Protein AF-A0A7U2IC81-F1 (afdb_monomer_lite)

Sequence (81 aa):
MDEAFKTAKGKGTKFIEDNIQRLKDEYTTQKAKDAAKDDTKKKDNDRKNIAEFRKAREDIEKILVDLEKTWSESKNWNKPW

Radius of gyration: 18.24 Å; chains: 1; bounding box: 38×20×51 Å

Secondary structure (DSSP, 8-state):
-HHHHHHHHHHHHHHHHHHHHHHHHHHTSHHHHHHTS--TTS-HHHHHHHHHHHHHHHHHHHHHHHHHHHHHHHTTPPP--

Structure (mmCIF, N/CA/C/O backbone):
data_AF-A0A7U2IC81-F1
#
_entry.id   AF-A0A7U2IC81-F1
#
loop_
_atom_site.group_PDB
_atom_site.id
_atom_site.type_symbol
_atom_site.label_atom_id
_atom_site.label_alt_id
_atom_site.label_comp_id
_atom_site.label_asym_id
_atom_site.label_entity_id
_atom_site.label_seq_id
_atom_site.pdbx_PDB_ins_code
_atom_site.Cartn_x
_atom_site.Cartn_y
_atom_site.Cartn_z
_atom_site.occupancy
_atom_site.B_iso_or_equiv
_atom_site.auth_seq_id
_atom_site.auth_comp_id
_atom_site.auth_asym_id
_atom_site.auth_atom_id
_atom_site.pdbx_PDB_model_num
ATOM 1 N N . MET A 1 1 ? 23.715 -10.794 -25.447 1.00 61.56 1 MET A N 1
ATOM 2 C CA . MET A 1 1 ? 23.613 -9.671 -24.485 1.00 61.56 1 MET A CA 1
ATOM 3 C C . MET A 1 1 ? 22.199 -9.094 -24.404 1.00 61.56 1 MET A C 1
ATOM 5 O O . MET A 1 1 ? 21.740 -8.824 -23.301 1.00 61.56 1 MET A O 1
ATOM 9 N N . ASP A 1 2 ? 21.472 -8.967 -25.519 1.00 77.12 2 ASP A N 1
ATOM 10 C CA . ASP A 1 2 ? 20.129 -8.359 -25.507 1.00 77.12 2 ASP A CA 1
ATOM 11 C C . ASP A 1 2 ? 19.046 -9.196 -24.813 1.00 77.12 2 ASP A C 1
ATOM 13 O O . ASP A 1 2 ? 18.160 -8.633 -24.173 1.00 77.12 2 ASP A O 1
ATOM 17 N N . GLU A 1 3 ? 19.132 -10.528 -24.855 1.00 83.81 3 GLU A N 1
ATOM 18 C CA . GLU A 1 3 ? 18.205 -11.387 -24.102 1.00 83.81 3 GLU A CA 1
ATOM 19 C C . GLU A 1 3 ? 18.379 -11.270 -22.586 1.00 83.81 3 GLU A C 1
ATOM 21 O O . GLU A 1 3 ? 17.394 -11.239 -21.847 1.00 83.81 3 GLU A O 1
ATOM 26 N N . ALA A 1 4 ? 19.624 -11.146 -22.116 1.00 85.44 4 ALA A N 1
ATOM 27 C CA . ALA A 1 4 ? 19.916 -10.965 -20.699 1.00 85.44 4 ALA A CA 1
ATOM 28 C C . ALA A 1 4 ? 19.331 -9.639 -20.186 1.00 85.44 4 ALA A C 1
ATOM 30 O O . ALA A 1 4 ? 18.674 -9.624 -19.145 1.00 85.44 4 ALA A O 1
ATOM 31 N N . PHE A 1 5 ? 19.480 -8.550 -20.953 1.00 84.94 5 PHE A N 1
ATOM 32 C CA . PHE A 1 5 ? 18.875 -7.259 -20.616 1.00 84.94 5 PHE A CA 1
ATOM 33 C C . PHE A 1 5 ? 17.341 -7.310 -20.641 1.00 84.94 5 PHE A C 1
ATOM 35 O O . PHE A 1 5 ? 16.707 -6.867 -19.686 1.00 84.94 5 PHE A O 1
ATOM 42 N N . LYS A 1 6 ? 16.729 -7.892 -21.683 1.00 85.62 6 LYS A N 1
ATOM 43 C CA . LYS A 1 6 ? 15.264 -8.064 -21.761 1.00 85.62 6 LYS A CA 1
ATOM 44 C C . LYS A 1 6 ? 14.724 -8.859 -20.572 1.00 85.62 6 LYS A C 1
ATOM 46 O O . LYS A 1 6 ? 13.732 -8.458 -19.969 1.00 85.62 6 LYS A O 1
ATOM 51 N N . THR A 1 7 ? 15.407 -9.940 -20.199 1.00 89.38 7 THR A N 1
ATOM 52 C CA . THR A 1 7 ? 15.032 -10.781 -19.055 1.00 89.38 7 THR A CA 1
ATOM 53 C C . THR A 1 7 ? 15.161 -10.023 -17.736 1.00 89.38 7 THR A C 1
ATOM 55 O O . THR A 1 7 ? 14.24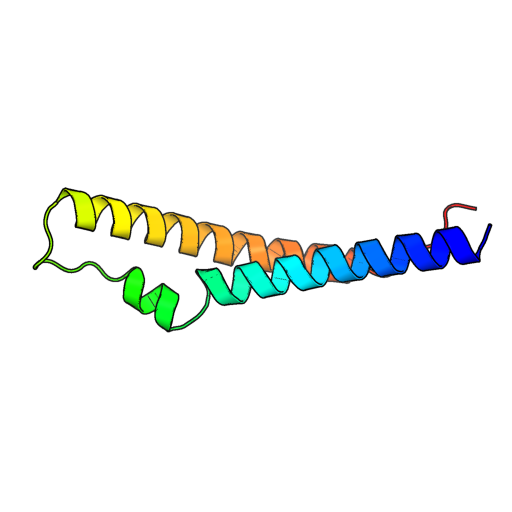4 -10.061 -16.918 1.00 89.38 7 THR A O 1
ATOM 58 N N . ALA A 1 8 ? 16.271 -9.309 -17.525 1.00 87.31 8 ALA A N 1
ATOM 59 C CA . ALA A 1 8 ? 16.483 -8.507 -16.323 1.00 87.31 8 ALA A CA 1
ATOM 60 C C . ALA A 1 8 ? 15.448 -7.379 -16.207 1.00 87.31 8 ALA A C 1
ATOM 62 O O . ALA A 1 8 ? 14.836 -7.221 -15.152 1.00 87.31 8 ALA A O 1
ATOM 63 N N . LYS A 1 9 ? 15.186 -6.660 -17.307 1.00 86.56 9 LYS A N 1
ATOM 64 C CA . LYS A 1 9 ? 14.148 -5.625 -17.376 1.00 86.56 9 LYS A CA 1
ATOM 65 C C . LYS A 1 9 ? 12.773 -6.207 -17.049 1.00 86.56 9 LYS A C 1
ATOM 67 O O . LYS A 1 9 ? 12.103 -5.676 -16.176 1.00 86.56 9 LYS A O 1
ATOM 72 N N . GLY A 1 10 ? 12.391 -7.327 -17.666 1.00 88.88 10 GLY A N 1
ATOM 73 C CA . GLY A 1 10 ? 11.109 -7.985 -17.395 1.00 88.88 10 GLY A CA 1
ATOM 74 C C . GLY A 1 10 ? 10.951 -8.427 -15.937 1.00 88.88 10 GLY A C 1
ATOM 75 O O . GLY A 1 10 ? 9.911 -8.182 -15.330 1.00 88.88 10 GLY A O 1
ATOM 76 N N . LYS A 1 11 ? 11.994 -9.022 -15.339 1.00 90.94 11 LYS A N 1
ATOM 77 C CA . LYS A 1 11 ? 11.985 -9.409 -13.918 1.00 90.94 11 LYS A CA 1
ATOM 78 C C . LYS A 1 11 ? 11.895 -8.198 -12.989 1.00 90.94 11 LYS A C 1
ATOM 80 O O . LYS A 1 11 ? 11.147 -8.252 -12.020 1.00 90.94 11 LYS A O 1
ATOM 85 N N . GLY A 1 12 ? 12.627 -7.125 -13.288 1.00 89.12 12 GLY A N 1
ATOM 86 C CA . GLY A 1 12 ? 12.585 -5.880 -12.519 1.00 89.12 12 GLY A CA 1
ATOM 87 C C . GLY A 1 12 ? 11.210 -5.218 -12.572 1.00 89.12 12 GLY A C 1
ATOM 88 O O . GLY A 1 12 ? 10.649 -4.911 -11.526 1.00 89.12 12 GLY A O 1
ATOM 89 N N . THR A 1 13 ? 10.632 -5.084 -13.770 1.00 90.69 13 THR A N 1
ATOM 90 C CA . THR A 1 13 ? 9.262 -4.585 -13.973 1.00 90.69 13 THR A CA 1
ATOM 91 C C . THR A 1 13 ? 8.263 -5.392 -13.157 1.00 90.69 13 THR A C 1
ATOM 93 O O . THR A 1 13 ? 7.551 -4.822 -12.334 1.00 90.69 13 THR A O 1
ATOM 96 N N . LYS A 1 14 ? 8.274 -6.721 -13.309 1.00 92.94 14 LYS A N 1
ATOM 97 C CA . LYS A 1 14 ? 7.355 -7.594 -12.580 1.00 92.94 14 LYS A CA 1
ATOM 98 C C . LYS A 1 14 ? 7.529 -7.480 -11.065 1.00 92.94 14 LYS A C 1
ATOM 100 O O . LYS A 1 14 ? 6.546 -7.396 -10.347 1.00 92.94 14 LYS A O 1
ATOM 105 N N . PHE A 1 15 ? 8.767 -7.434 -10.574 1.00 93.00 15 PHE A N 1
ATOM 106 C CA . PHE A 1 15 ? 9.036 -7.279 -9.147 1.00 93.00 15 PHE A CA 1
ATOM 107 C C . PHE A 1 15 ? 8.427 -5.989 -8.581 1.00 93.00 15 PHE A C 1
ATOM 109 O O . PHE A 1 15 ? 7.825 -6.024 -7.510 1.00 93.00 15 PHE A O 1
ATOM 116 N N . ILE A 1 16 ? 8.567 -4.858 -9.278 1.00 91.75 16 ILE A N 1
ATOM 117 C CA . ILE A 1 16 ? 7.989 -3.587 -8.821 1.00 91.75 16 ILE A CA 1
ATOM 118 C C . ILE A 1 16 ? 6.459 -3.643 -8.855 1.00 91.75 16 ILE A C 1
ATOM 120 O O . ILE A 1 16 ? 5.822 -3.301 -7.860 1.00 91.75 16 ILE A O 1
ATOM 124 N N . GLU A 1 17 ? 5.873 -4.126 -9.951 1.00 93.12 17 GLU A N 1
ATOM 125 C CA . GLU A 1 17 ? 4.416 -4.230 -10.112 1.00 93.12 17 GLU A CA 1
ATOM 126 C C . GLU A 1 17 ? 3.782 -5.162 -9.070 1.00 93.12 17 GLU A C 1
ATOM 128 O O . GLU A 1 17 ? 2.823 -4.767 -8.403 1.00 93.12 17 GLU A O 1
ATOM 133 N N . ASP A 1 18 ? 4.367 -6.344 -8.851 1.00 95.50 18 ASP A N 1
ATOM 134 C CA . ASP A 1 18 ? 3.901 -7.314 -7.854 1.00 95.50 18 ASP A CA 1
ATOM 135 C C . ASP A 1 18 ? 3.944 -6.711 -6.435 1.00 95.50 18 ASP A C 1
ATOM 137 O O . ASP A 1 18 ? 3.021 -6.907 -5.642 1.00 95.50 18 ASP A O 1
ATOM 141 N N . ASN A 1 19 ? 4.987 -5.938 -6.096 1.00 94.25 19 ASN A N 1
ATOM 142 C CA . ASN A 1 19 ? 5.094 -5.306 -4.776 1.00 94.25 19 ASN A CA 1
ATOM 143 C C . ASN A 1 19 ? 4.136 -4.119 -4.599 1.00 94.25 19 ASN A C 1
ATOM 145 O O . ASN A 1 19 ? 3.561 -3.982 -3.518 1.00 94.25 19 ASN A O 1
ATOM 149 N N . ILE A 1 20 ? 3.935 -3.281 -5.624 1.00 93.75 20 ILE A N 1
ATOM 150 C CA . ILE A 1 20 ? 2.931 -2.203 -5.583 1.00 93.75 20 ILE A CA 1
ATOM 151 C C . ILE A 1 20 ? 1.542 -2.809 -5.359 1.00 93.75 20 ILE A C 1
ATOM 153 O O . ILE A 1 20 ? 0.801 -2.342 -4.492 1.00 93.75 20 ILE A O 1
ATOM 157 N N . GLN A 1 21 ? 1.206 -3.878 -6.087 1.00 94.00 21 GLN A N 1
ATOM 158 C CA . GLN A 1 21 ? -0.080 -4.551 -5.929 1.00 94.00 21 GLN A CA 1
ATOM 159 C C . GLN A 1 21 ? -0.223 -5.184 -4.539 1.00 94.00 21 GLN A C 1
ATOM 161 O O . GLN A 1 21 ? -1.239 -4.968 -3.881 1.00 94.00 21 GLN A O 1
ATOM 166 N N . ARG A 1 22 ? 0.812 -5.873 -4.038 1.00 95.00 22 ARG A N 1
ATOM 167 C CA . ARG A 1 22 ? 0.806 -6.435 -2.679 1.00 95.00 22 ARG A CA 1
ATOM 168 C C . ARG A 1 22 ? 0.535 -5.365 -1.618 1.00 95.00 22 ARG A C 1
ATOM 170 O O . ARG A 1 22 ? -0.315 -5.563 -0.757 1.00 95.00 22 ARG A O 1
ATOM 177 N N . LEU A 1 23 ? 1.220 -4.221 -1.691 1.00 93.56 23 LEU A N 1
ATOM 178 C CA . LEU A 1 23 ? 1.027 -3.120 -0.740 1.00 93.56 23 LEU A CA 1
ATOM 179 C C . LEU A 1 23 ? -0.393 -2.543 -0.811 1.00 93.56 23 LEU A C 1
ATOM 181 O O . LEU A 1 23 ? -0.986 -2.234 0.225 1.00 93.56 23 LEU A O 1
ATOM 185 N N . LYS A 1 24 ? -0.973 -2.437 -2.013 1.00 92.19 24 LYS A N 1
ATOM 186 C CA . LYS A 1 24 ? -2.381 -2.051 -2.170 1.00 92.19 24 LYS A CA 1
ATOM 187 C C . LYS A 1 24 ? -3.310 -3.049 -1.492 1.00 92.19 24 LYS A C 1
ATOM 189 O O . LYS A 1 24 ? -4.183 -2.631 -0.728 1.00 92.19 24 LYS A O 1
ATOM 194 N N . ASP A 1 25 ? -3.117 -4.338 -1.729 1.00 93.69 25 ASP A N 1
ATOM 195 C CA . ASP A 1 25 ? -3.985 -5.381 -1.183 1.00 93.69 25 ASP A CA 1
ATOM 196 C C . ASP A 1 25 ? -3.905 -5.444 0.354 1.00 93.69 25 ASP A C 1
ATOM 198 O O . ASP A 1 25 ? -4.926 -5.559 1.043 1.00 93.69 25 ASP A O 1
ATOM 202 N N . GLU A 1 26 ? -2.703 -5.282 0.908 1.00 92.38 26 GLU A N 1
ATOM 203 C CA . GLU A 1 26 ? -2.456 -5.332 2.352 1.00 92.38 26 GLU A CA 1
ATOM 204 C C . GLU A 1 26 ? -2.967 -4.091 3.101 1.00 92.38 26 GLU A C 1
ATOM 206 O O . GLU A 1 26 ? -3.495 -4.228 4.206 1.00 92.38 26 GLU A O 1
ATOM 211 N N . TYR A 1 27 ? -2.858 -2.891 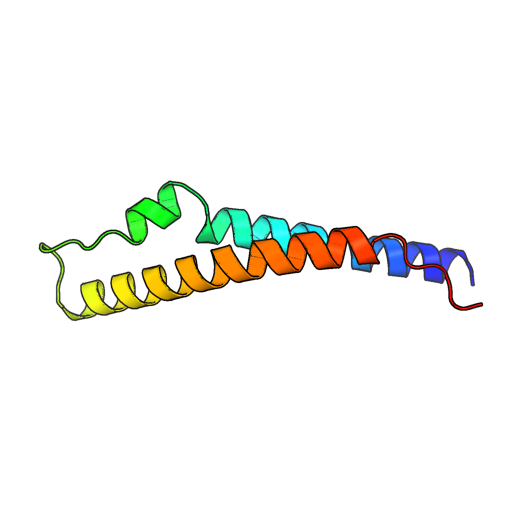2.516 1.00 92.12 27 TYR A N 1
ATOM 212 C CA . TYR A 1 27 ? -3.072 -1.635 3.253 1.00 92.12 27 TYR A CA 1
ATOM 213 C C . TYR A 1 27 ? -4.213 -0.753 2.721 1.00 92.12 27 TYR A C 1
ATOM 215 O O . TYR A 1 27 ? -4.726 0.105 3.440 1.00 92.12 27 TYR A O 1
ATOM 223 N N . THR A 1 28 ? -4.690 -0.942 1.493 1.00 90.25 28 THR A N 1
ATOM 224 C CA . THR A 1 28 ? -5.736 -0.062 0.923 1.00 90.25 28 THR A CA 1
ATOM 225 C C . THR A 1 28 ? -7.115 -0.711 0.850 1.00 90.25 28 THR A C 1
ATOM 227 O O . THR A 1 28 ? -8.120 -0.011 0.688 1.00 90.25 28 THR A O 1
ATOM 230 N N . THR A 1 29 ? -7.196 -2.030 1.045 1.00 92.94 29 THR A N 1
ATOM 231 C CA . THR A 1 29 ? -8.461 -2.773 1.004 1.00 92.94 29 THR A CA 1
ATOM 232 C C . THR A 1 29 ? -9.421 -2.364 2.118 1.00 92.94 29 THR A C 1
ATOM 234 O O . THR A 1 29 ? -9.026 -1.910 3.195 1.00 92.94 29 THR A O 1
ATOM 237 N N . GLN A 1 30 ? -10.721 -2.573 1.886 1.00 91.00 30 GLN A N 1
ATOM 238 C CA . GLN A 1 30 ? -11.747 -2.288 2.891 1.00 91.00 30 GLN A CA 1
ATOM 239 C C . GLN A 1 30 ? -11.517 -3.089 4.180 1.00 91.00 30 GLN A C 1
ATOM 241 O O . GLN A 1 30 ? -11.644 -2.545 5.271 1.00 91.00 30 GLN A O 1
ATOM 246 N N . LYS A 1 31 ? -11.058 -4.341 4.056 1.00 90.31 31 LYS A N 1
ATOM 247 C CA . LYS A 1 31 ? -10.673 -5.184 5.193 1.00 90.31 31 LYS A CA 1
ATOM 248 C C . LYS A 1 31 ? -9.559 -4.549 6.034 1.00 90.31 31 LYS A C 1
ATOM 250 O O . LYS A 1 31 ? -9.659 -4.553 7.258 1.00 90.31 31 LYS A O 1
ATOM 255 N N . ALA A 1 32 ? -8.528 -3.984 5.402 1.00 90.19 32 ALA A N 1
ATOM 256 C CA . ALA A 1 32 ? -7.462 -3.270 6.104 1.00 90.19 32 ALA A CA 1
ATOM 257 C C . ALA A 1 32 ? -7.990 -2.002 6.796 1.00 90.19 32 ALA A C 1
ATOM 259 O O . ALA A 1 32 ? -7.657 -1.734 7.949 1.00 90.19 32 ALA A O 1
ATOM 260 N N . LYS A 1 33 ? -8.880 -1.252 6.133 1.00 91.06 33 LYS A N 1
ATOM 261 C CA . LYS A 1 33 ? -9.544 -0.079 6.727 1.00 91.06 33 LYS A CA 1
ATOM 262 C C . LYS A 1 33 ? -10.396 -0.452 7.939 1.00 91.06 33 LYS A C 1
ATOM 264 O O . LYS A 1 33 ? -10.385 0.272 8.928 1.00 91.06 33 LYS A O 1
ATOM 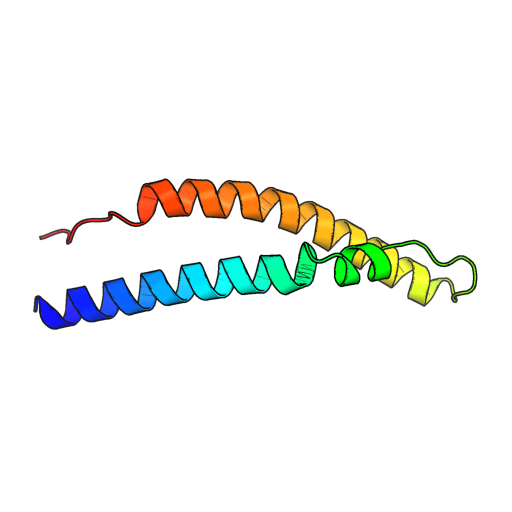269 N N . ASP A 1 34 ? -11.100 -1.576 7.880 1.00 91.31 34 ASP A N 1
ATOM 270 C CA . ASP A 1 34 ? -11.921 -2.065 8.987 1.00 91.31 34 ASP A CA 1
ATOM 271 C C . ASP A 1 34 ? -11.067 -2.588 10.148 1.00 91.31 34 ASP A C 1
ATOM 273 O O . ASP A 1 34 ? -11.379 -2.306 11.301 1.00 91.31 34 ASP A O 1
ATOM 277 N N . ALA A 1 35 ? -9.950 -3.266 9.864 1.00 87.81 35 ALA A N 1
ATOM 278 C CA . ALA A 1 35 ? -8.991 -3.706 10.881 1.00 87.81 35 ALA A CA 1
ATOM 279 C C . ALA A 1 35 ? -8.279 -2.538 11.593 1.00 87.81 35 ALA A C 1
ATOM 281 O O . ALA A 1 35 ? -7.832 -2.693 12.727 1.00 87.81 35 ALA A O 1
ATOM 282 N N . ALA A 1 36 ? -8.195 -1.376 10.941 1.00 89.56 36 ALA A N 1
ATOM 283 C CA . ALA A 1 36 ? -7.613 -0.145 11.473 1.00 89.56 36 ALA A CA 1
ATOM 284 C C . ALA A 1 36 ? -8.603 0.721 12.285 1.00 89.56 36 ALA A C 1
ATOM 286 O O . ALA A 1 36 ? -8.219 1.782 12.788 1.00 89.56 36 ALA A O 1
ATOM 287 N N . LYS A 1 37 ? -9.877 0.319 12.403 1.00 89.69 37 LYS A N 1
ATOM 288 C CA . LYS A 1 37 ? -10.863 1.027 13.234 1.00 89.69 37 LYS A CA 1
ATOM 289 C C . LYS A 1 37 ? -10.616 0.726 14.708 1.00 89.69 37 LYS A C 1
ATOM 291 O O . LYS A 1 37 ? -10.452 -0.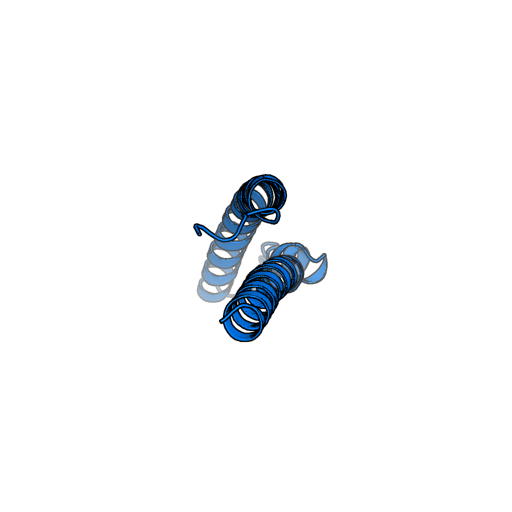433 15.082 1.00 89.69 37 LYS A O 1
ATOM 296 N N . ASP A 1 38 ? -10.624 1.773 15.536 1.00 82.50 38 ASP A N 1
ATOM 297 C CA . ASP A 1 38 ? -10.534 1.600 16.987 1.00 82.50 38 ASP A CA 1
ATOM 298 C C . ASP A 1 38 ? -11.726 0.777 17.483 1.00 82.50 38 ASP A C 1
ATOM 300 O O . ASP A 1 38 ? -12.879 1.042 17.133 1.00 82.50 38 ASP A O 1
ATOM 304 N N . ASP A 1 39 ? -11.423 -0.222 18.301 1.00 85.00 39 ASP A N 1
ATOM 305 C CA . ASP A 1 39 ? -12.403 -1.085 18.938 1.00 85.00 39 ASP A CA 1
ATOM 306 C C . ASP A 1 39 ? -12.257 -0.922 20.448 1.00 85.00 39 ASP A C 1
ATOM 308 O O . ASP A 1 39 ? -11.368 -1.492 21.087 1.00 85.00 39 ASP A O 1
ATOM 312 N N . THR A 1 40 ? -13.155 -0.121 21.019 1.00 84.38 40 THR A N 1
ATOM 313 C CA . THR A 1 40 ? -13.171 0.216 22.447 1.00 84.38 40 THR A CA 1
ATOM 314 C C . THR A 1 40 ? -13.464 -0.985 23.346 1.00 84.38 40 THR A C 1
ATOM 316 O O . THR A 1 40 ? -13.317 -0.879 24.562 1.00 84.38 40 THR A O 1
ATOM 319 N N . LYS A 1 41 ? -13.850 -2.135 22.774 1.00 87.88 41 LYS A N 1
ATOM 320 C CA . LYS A 1 41 ? -14.064 -3.390 23.506 1.00 87.88 41 LYS A CA 1
ATOM 321 C C . LYS A 1 41 ? -12.784 -4.214 23.668 1.00 87.88 41 LYS A C 1
ATOM 323 O O . LYS A 1 41 ? -12.797 -5.200 24.404 1.00 87.88 41 LYS A O 1
ATOM 328 N N . LYS A 1 42 ? -11.691 -3.852 22.987 1.00 87.06 42 LYS A N 1
ATOM 329 C CA . LYS A 1 42 ? -10.408 -4.561 23.077 1.00 87.06 42 LYS A CA 1
ATOM 330 C C . LYS A 1 42 ? -9.524 -4.026 24.199 1.00 87.06 42 LYS A C 1
ATOM 332 O O . LYS A 1 42 ? -9.679 -2.899 24.662 1.00 87.06 42 LYS A O 1
ATOM 337 N N . LYS A 1 43 ? -8.557 -4.850 24.614 1.00 89.50 43 LYS A N 1
ATOM 338 C CA . LYS A 1 43 ? -7.540 -4.467 25.600 1.00 89.50 43 LYS A CA 1
ATOM 339 C C . LYS A 1 43 ? -6.661 -3.344 25.045 1.00 89.50 43 LYS A C 1
ATOM 341 O O . LYS A 1 43 ? -6.405 -3.295 23.844 1.00 89.50 43 LYS A O 1
ATOM 346 N N . ASP A 1 44 ? -6.117 -2.505 25.923 1.00 87.56 44 ASP A N 1
ATOM 347 C CA . ASP A 1 44 ? -5.272 -1.366 25.528 1.00 87.56 44 ASP A CA 1
ATOM 348 C C . ASP A 1 44 ? -4.087 -1.756 24.636 1.00 87.56 44 ASP A C 1
ATOM 350 O O . ASP A 1 44 ? -3.727 -1.011 23.727 1.00 87.56 44 ASP A O 1
ATOM 354 N N . ASN A 1 45 ? -3.500 -2.938 24.849 1.00 90.12 45 ASN A N 1
ATOM 355 C CA . ASN A 1 45 ? -2.409 -3.431 24.007 1.00 90.12 45 ASN A CA 1
ATOM 356 C C . ASN A 1 45 ? -2.863 -3.700 22.561 1.00 90.12 45 ASN A C 1
ATOM 358 O O . ASN A 1 45 ? -2.178 -3.333 21.612 1.00 90.12 45 ASN A O 1
ATOM 362 N N . ASP A 1 46 ? -4.051 -4.278 22.386 1.00 88.38 46 ASP A N 1
ATOM 363 C CA . ASP A 1 46 ? -4.614 -4.534 21.060 1.00 88.38 46 ASP A CA 1
ATOM 364 C C . ASP A 1 46 ? -5.019 -3.226 20.373 1.00 88.38 46 ASP A C 1
ATOM 366 O O . ASP A 1 46 ? -4.847 -3.079 19.165 1.00 88.38 46 ASP A O 1
ATOM 370 N N . ARG A 1 47 ? -5.507 -2.245 21.141 1.00 88.81 47 ARG A N 1
ATOM 371 C CA . ARG A 1 47 ? -5.834 -0.906 20.632 1.00 88.81 47 ARG A CA 1
ATOM 372 C C . ARG A 1 47 ? -4.591 -0.140 20.177 1.00 88.81 47 ARG A C 1
ATOM 374 O O . ARG A 1 47 ? -4.641 0.519 19.142 1.00 88.81 47 ARG A O 1
ATOM 381 N N . LYS A 1 48 ? -3.461 -0.273 20.886 1.00 91.25 48 LYS A N 1
ATOM 382 C CA . LYS A 1 48 ? -2.161 0.258 20.433 1.00 91.25 48 LYS A CA 1
ATOM 383 C C . LYS A 1 48 ? -1.736 -0.363 19.104 1.00 91.25 48 LYS A C 1
ATOM 385 O O . LYS A 1 48 ? -1.432 0.380 18.177 1.00 91.25 48 LYS A O 1
ATOM 390 N N . ASN A 1 49 ? -1.822 -1.688 18.973 1.00 91.00 49 ASN A N 1
ATOM 391 C CA . ASN A 1 49 ? -1.502 -2.380 17.719 1.00 91.00 49 ASN A CA 1
ATOM 392 C C . ASN A 1 49 ? -2.404 -1.925 16.556 1.00 91.00 49 ASN A C 1
ATOM 394 O O . ASN A 1 49 ? -1.929 -1.731 15.440 1.00 91.00 49 ASN A O 1
ATOM 398 N N . ILE A 1 50 ? -3.701 -1.707 16.810 1.00 91.50 50 ILE A N 1
ATOM 399 C CA . ILE A 1 50 ? -4.638 -1.159 15.815 1.00 91.50 50 ILE A CA 1
ATOM 400 C C . ILE A 1 50 ? -4.236 0.262 15.405 1.00 91.50 50 ILE A C 1
ATOM 402 O O . ILE A 1 50 ? -4.251 0.582 14.217 1.00 91.50 50 ILE A O 1
ATOM 406 N N . ALA A 1 51 ? -3.857 1.114 16.360 1.00 91.75 51 ALA A N 1
ATOM 407 C CA . ALA A 1 51 ? -3.422 2.480 16.081 1.00 91.75 51 ALA A CA 1
ATOM 408 C C . ALA A 1 51 ? -2.109 2.521 15.277 1.00 91.75 51 ALA A C 1
ATOM 410 O O . ALA A 1 51 ? -1.991 3.303 14.332 1.00 91.75 51 ALA A O 1
ATOM 411 N N . GLU A 1 52 ? -1.145 1.659 15.605 1.00 94.38 52 GLU A N 1
ATOM 412 C CA . GLU A 1 52 ? 0.100 1.508 14.844 1.00 94.38 52 GLU A CA 1
ATOM 413 C C . GLU A 1 52 ? -0.169 1.008 13.425 1.00 94.38 52 GLU A C 1
ATOM 415 O O . GLU A 1 52 ? 0.324 1.595 12.460 1.00 94.38 52 GLU A O 1
ATOM 420 N N . PHE A 1 53 ? -1.017 -0.015 13.280 1.00 92.81 53 PHE A N 1
ATOM 421 C CA . PHE A 1 53 ? -1.424 -0.520 11.973 1.00 92.81 53 PHE A CA 1
ATOM 422 C C . PHE A 1 53 ? -2.139 0.554 11.150 1.00 92.81 53 PHE A C 1
ATOM 424 O O . PHE A 1 53 ? -1.837 0.730 9.972 1.00 92.81 53 PHE A O 1
ATOM 431 N N . ARG A 1 54 ? -3.039 1.327 11.769 1.00 93.38 54 ARG A N 1
ATOM 432 C CA . ARG A 1 54 ? -3.706 2.461 11.123 1.00 93.38 54 ARG A CA 1
ATOM 433 C C . ARG A 1 54 ? -2.699 3.484 10.604 1.00 93.38 54 ARG A C 1
ATOM 435 O O . ARG A 1 54 ? -2.831 3.922 9.464 1.00 93.38 54 ARG A O 1
ATOM 442 N N . LYS A 1 55 ? -1.704 3.852 11.414 1.00 94.31 55 LYS A N 1
ATOM 443 C CA . LYS A 1 55 ? -0.664 4.803 11.007 1.00 94.31 55 LYS A CA 1
ATOM 444 C C . LYS A 1 55 ? 0.151 4.260 9.832 1.00 94.31 55 LYS A C 1
ATOM 446 O O . LYS A 1 55 ? 0.275 4.941 8.820 1.00 94.31 55 LYS A O 1
ATOM 451 N N . ALA A 1 56 ? 0.614 3.013 9.924 1.00 93.06 56 ALA A N 1
ATOM 452 C CA . ALA A 1 56 ? 1.334 2.350 8.838 1.00 93.06 56 ALA A CA 1
ATOM 453 C C . ALA A 1 56 ? 0.503 2.302 7.545 1.00 93.06 56 ALA A C 1
ATOM 455 O O . ALA A 1 56 ? 1.024 2.556 6.464 1.00 93.06 56 ALA A O 1
ATOM 456 N N . ARG A 1 57 ? -0.805 2.043 7.658 1.00 94.81 57 ARG A N 1
ATOM 457 C CA . ARG A 1 57 ? -1.752 2.055 6.539 1.00 94.81 57 ARG A CA 1
ATOM 458 C C . ARG A 1 57 ? -1.811 3.413 5.844 1.00 94.81 57 ARG A C 1
ATOM 460 O O . ARG A 1 57 ? -1.734 3.473 4.623 1.00 94.81 57 ARG A O 1
ATOM 467 N N . GLU A 1 58 ? -1.974 4.485 6.615 1.00 93.31 58 GLU A N 1
ATOM 468 C CA . GLU A 1 58 ? -2.051 5.855 6.095 1.00 93.31 58 GLU A CA 1
ATOM 469 C C . GLU A 1 58 ? -0.722 6.301 5.463 1.00 93.31 58 GLU A C 1
ATOM 471 O O . GLU A 1 58 ? -0.728 6.962 4.423 1.00 93.31 58 GLU A O 1
ATOM 476 N N . ASP A 1 59 ? 0.411 5.909 6.049 1.00 94.94 59 ASP A N 1
ATOM 477 C CA . ASP A 1 59 ? 1.741 6.204 5.509 1.00 94.94 59 ASP A CA 1
ATOM 478 C C . ASP A 1 59 ? 1.997 5.437 4.199 1.00 94.94 59 ASP A C 1
ATOM 480 O O . ASP A 1 59 ? 2.426 6.031 3.209 1.00 94.94 59 ASP A O 1
ATOM 484 N N . ILE A 1 60 ? 1.660 4.144 4.146 1.00 93.38 60 ILE A N 1
ATOM 485 C CA . ILE A 1 60 ? 1.792 3.324 2.932 1.00 93.38 60 ILE A CA 1
ATOM 486 C C . ILE A 1 60 ? 0.849 3.806 1.830 1.00 93.38 60 ILE A C 1
ATOM 488 O O . ILE A 1 60 ? 1.256 3.846 0.674 1.00 93.38 60 ILE A O 1
ATOM 492 N N . GLU A 1 61 ? -0.378 4.219 2.156 1.00 91.62 61 GLU A N 1
ATOM 493 C CA . GLU A 1 61 ? -1.320 4.771 1.173 1.00 91.62 61 GLU A CA 1
ATOM 494 C C . GLU A 1 61 ? -0.756 6.028 0.489 1.00 91.62 61 GLU A C 1
ATOM 496 O O . GLU A 1 61 ? -0.896 6.173 -0.722 1.00 91.62 61 GLU A O 1
ATOM 501 N N . LYS A 1 62 ? -0.041 6.891 1.225 1.00 92.94 62 LYS A N 1
ATOM 502 C CA . LYS A 1 62 ? 0.663 8.049 0.645 1.00 92.94 62 LYS A CA 1
ATOM 503 C C . LYS A 1 62 ? 1.855 7.625 -0.211 1.00 92.94 62 LYS A C 1
ATOM 505 O O . LYS A 1 62 ? 1.975 8.069 -1.348 1.00 92.94 62 LYS A O 1
ATOM 510 N N . ILE A 1 63 ? 2.706 6.741 0.315 1.00 93.38 63 ILE A N 1
ATOM 511 C CA . ILE A 1 63 ? 3.906 6.259 -0.388 1.00 93.38 63 ILE A CA 1
ATOM 512 C C . ILE A 1 63 ? 3.531 5.523 -1.679 1.00 93.38 63 ILE A C 1
ATOM 514 O O . ILE A 1 63 ? 4.248 5.630 -2.669 1.00 93.38 63 ILE A O 1
ATOM 518 N N . LEU A 1 64 ? 2.406 4.802 -1.700 1.00 93.88 64 LEU A N 1
ATOM 519 C CA . LEU A 1 64 ? 1.913 4.115 -2.893 1.00 93.88 64 LEU A CA 1
ATOM 520 C C . LEU A 1 64 ? 1.638 5.086 -4.041 1.00 93.88 64 LEU A C 1
ATOM 522 O O . LEU A 1 64 ? 2.013 4.784 -5.168 1.00 93.88 64 LEU A O 1
ATOM 526 N N . VAL A 1 65 ? 1.053 6.255 -3.765 1.00 91.25 65 VAL A N 1
ATOM 527 C CA . VAL A 1 65 ? 0.796 7.275 -4.796 1.00 91.25 65 VAL A CA 1
ATOM 528 C C . VAL A 1 65 ? 2.105 7.739 -5.438 1.00 91.25 65 VAL A C 1
ATOM 530 O O . VAL A 1 65 ? 2.206 7.797 -6.666 1.00 91.25 65 VAL A O 1
ATOM 533 N N . ASP A 1 66 ? 3.120 8.016 -4.620 1.00 92.06 66 ASP A N 1
ATOM 534 C CA . ASP A 1 66 ? 4.436 8.435 -5.107 1.00 92.06 66 ASP A CA 1
ATOM 535 C C . ASP A 1 66 ? 5.142 7.301 -5.868 1.00 92.06 66 ASP A C 1
ATOM 537 O O . ASP A 1 66 ? 5.654 7.522 -6.966 1.00 92.06 66 ASP A O 1
ATOM 541 N N . LEU A 1 67 ? 5.104 6.071 -5.341 1.00 90.88 67 LEU A N 1
ATOM 542 C CA . LEU A 1 67 ? 5.663 4.878 -5.988 1.00 90.88 67 LEU A CA 1
ATOM 543 C C . LEU A 1 67 ? 5.048 4.632 -7.364 1.00 90.88 67 LEU A C 1
ATOM 545 O O . LEU A 1 67 ? 5.778 4.373 -8.318 1.00 90.88 67 LEU A O 1
ATOM 549 N N . GLU A 1 68 ? 3.725 4.715 -7.488 1.00 90.94 68 GLU A N 1
ATOM 550 C CA . GLU A 1 68 ? 3.034 4.520 -8.763 1.00 90.94 68 GLU A CA 1
ATOM 551 C C . GLU A 1 68 ? 3.395 5.596 -9.779 1.00 90.94 68 GLU A C 1
ATOM 553 O O . GLU A 1 68 ? 3.625 5.290 -10.953 1.00 90.94 68 GLU A O 1
ATOM 558 N N . LYS A 1 69 ? 3.492 6.850 -9.329 1.00 91.62 69 LYS A N 1
ATOM 559 C CA . LYS A 1 69 ? 3.903 7.963 -10.181 1.00 91.62 69 LYS A CA 1
ATOM 560 C C . LYS A 1 69 ? 5.336 7.770 -10.677 1.00 91.62 69 LYS A C 1
ATOM 562 O O . LYS A 1 69 ? 5.562 7.745 -11.888 1.00 91.62 69 LYS A O 1
ATOM 567 N N . THR A 1 70 ? 6.284 7.556 -9.764 1.00 89.50 70 THR A N 1
ATOM 568 C CA . THR A 1 70 ? 7.695 7.326 -10.103 1.00 89.50 70 THR A CA 1
ATOM 569 C C . THR A 1 70 ? 7.863 6.091 -10.984 1.00 89.50 70 THR A C 1
ATOM 571 O O . THR A 1 70 ? 8.639 6.114 -11.943 1.00 89.50 70 THR A O 1
ATOM 574 N N . TRP A 1 71 ? 7.115 5.017 -10.719 1.00 90.38 71 TRP A N 1
ATOM 575 C CA . TRP A 1 71 ? 7.143 3.821 -11.554 1.00 90.38 71 TRP A CA 1
ATOM 576 C C . TRP A 1 71 ? 6.613 4.094 -12.961 1.00 90.38 71 TRP A C 1
ATOM 578 O O . TRP A 1 71 ? 7.246 3.701 -13.940 1.00 90.38 71 TRP A O 1
ATOM 588 N N . SER A 1 72 ? 5.498 4.817 -13.093 1.00 87.12 72 SER A N 1
ATOM 589 C CA . SER A 1 72 ? 4.943 5.177 -14.401 1.00 87.12 72 SER A CA 1
ATOM 590 C C . SER A 1 72 ? 5.912 6.019 -15.238 1.00 87.12 72 SER A C 1
ATOM 592 O O . SER A 1 72 ? 5.972 5.842 -16.456 1.00 87.12 72 SER A O 1
ATOM 594 N N . GLU A 1 73 ? 6.689 6.893 -14.598 1.00 86.81 73 GLU A N 1
ATOM 595 C CA . GLU A 1 73 ? 7.746 7.686 -15.238 1.00 86.81 73 GLU A CA 1
ATOM 596 C C . GLU A 1 73 ? 8.971 6.823 -15.610 1.00 86.81 73 GLU A C 1
ATOM 598 O O . GLU A 1 73 ? 9.585 7.025 -16.657 1.00 86.81 73 GLU A O 1
ATOM 603 N N . SER A 1 74 ? 9.293 5.809 -14.798 1.00 82.44 74 SER A N 1
ATOM 604 C CA . SER A 1 74 ? 10.527 5.013 -14.919 1.00 82.44 74 SER A CA 1
ATOM 605 C C . SER A 1 74 ? 10.388 3.713 -15.724 1.00 82.44 74 SER A C 1
ATOM 607 O O . SER A 1 74 ? 11.391 3.174 -16.199 1.00 82.44 74 SER A O 1
ATOM 609 N N . LYS A 1 75 ? 9.169 3.191 -15.930 1.00 77.44 75 LYS A N 1
ATOM 610 C CA . LYS A 1 75 ? 8.918 1.889 -16.594 1.00 77.44 75 LYS A CA 1
ATOM 611 C C . LYS A 1 75 ? 9.484 1.793 -18.018 1.00 77.44 75 LYS A C 1
ATOM 613 O O . LYS A 1 75 ? 9.753 0.700 -18.521 1.00 77.44 75 LYS A O 1
ATOM 618 N N . ASN A 1 76 ? 9.722 2.940 -18.653 1.00 74.12 76 ASN A N 1
ATOM 619 C CA . ASN A 1 76 ? 10.261 3.053 -20.006 1.00 74.12 76 ASN A CA 1
ATOM 620 C C . ASN A 1 76 ? 11.789 3.218 -20.056 1.00 74.12 76 ASN A C 1
ATOM 622 O O . ASN A 1 76 ? 12.309 3.695 -21.062 1.00 74.12 76 ASN A O 1
ATOM 626 N N . TRP A 1 77 ? 12.533 2.811 -19.018 1.00 73.75 77 TRP A N 1
ATOM 627 C CA . TRP A 1 77 ? 13.993 2.932 -19.055 1.00 73.75 77 TRP A CA 1
ATOM 628 C C . TRP A 1 77 ? 14.605 2.140 -20.226 1.00 73.75 77 TRP A C 1
ATOM 630 O O . TRP A 1 77 ? 14.236 0.987 -20.507 1.00 73.75 77 TRP A O 1
ATOM 640 N N . ASN A 1 78 ? 15.512 2.792 -20.948 1.00 72.12 78 ASN A N 1
ATOM 641 C CA . ASN A 1 78 ? 16.198 2.221 -22.100 1.00 72.12 78 ASN A CA 1
ATOM 642 C C . ASN A 1 78 ? 17.473 1.508 -21.658 1.00 72.12 78 ASN A C 1
ATOM 644 O O . ASN A 1 78 ? 18.046 1.832 -20.620 1.00 72.12 78 ASN A O 1
ATOM 648 N N . LYS A 1 79 ? 17.921 0.539 -22.461 1.00 73.81 79 LYS A N 1
ATOM 649 C CA . LYS A 1 79 ? 19.226 -0.096 -22.264 1.00 73.81 79 LYS A CA 1
ATOM 650 C C . LYS A 1 79 ? 20.308 0.993 -22.317 1.00 73.81 79 LYS A C 1
ATOM 652 O O . LYS A 1 79 ? 20.388 1.671 -23.344 1.00 73.81 79 LYS A O 1
ATOM 657 N N . PRO A 1 80 ? 21.116 1.187 -21.261 1.00 67.75 80 PRO A N 1
ATOM 658 C CA . PRO A 1 80 ? 22.280 2.055 -21.344 1.00 67.75 80 PRO A CA 1
ATOM 659 C C . PRO A 1 80 ? 23.355 1.286 -22.122 1.00 67.75 80 PRO A C 1
ATOM 661 O O . PRO A 1 80 ? 24.105 0.537 -21.512 1.00 67.75 80 PRO A O 1
ATOM 664 N N . TRP A 1 81 ? 23.293 1.389 -23.460 1.00 65.94 81 TRP 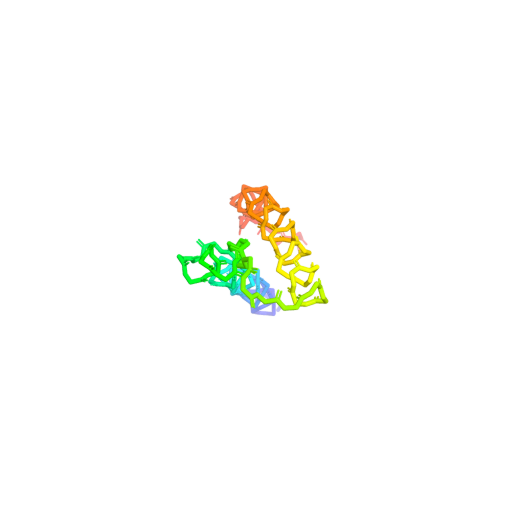A N 1
ATOM 665 C CA . TRP A 1 81 ? 24.218 0.840 -24.474 1.00 65.94 81 TRP A CA 1
ATOM 666 C C . TRP A 1 81 ? 24.766 -0.581 -24.212 1.00 65.94 81 TRP A C 1
ATOM 668 O O . TRP A 1 81 ? 25.769 -0.747 -23.490 1.00 65.94 81 TRP A O 1
#

pLDDT: mean 88.44, std 6.88, range [61.56, 95.5]

Foldseek 3Di:
DVVVVVVVLVVVLCV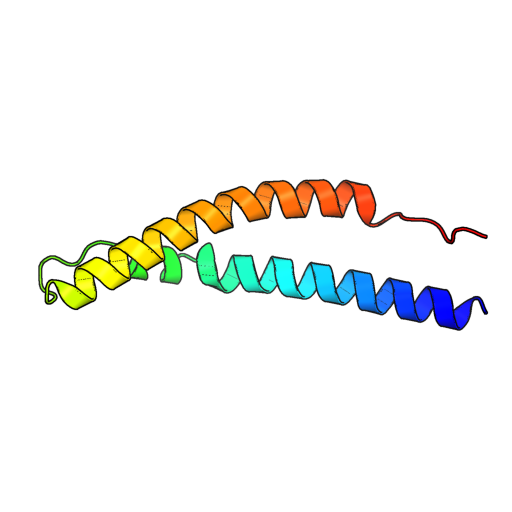LVVVLVVLCVCQVDPVLVVLLDQDPPDDPVSNVVSPVSVVVSVVSVVVSVVSVVVCVVCSPDDPPD

Organism: Phaeosphaeria nodorum (strain SN15 / ATCC MYA-4574 / FGSC 10173) (NCBI:txid321614)